Protein AF-A0A516IP81-F1 (afdb_monomer_lite)

Sequence (51 aa):
MDKAHVEALASKHASLHTLIDQEEHRPHPDTDLLARLKKAKLKIKDEMVGH

pLDDT: mean 87.38, std 9.68, range [47.94, 94.0]

InterPro domains:
  IPR007420 Protein of unknown function DUF465 [PF04325] (8-48)
  IPR038444 DUF465 superfamily [G3DSA:6.10.280.50] (1-51)

Radius of gyration: 12.35 Å; chains: 1; bounding box: 25×18×35 Å

Structure (mmCIF, N/CA/C/O backbone):
data_AF-A0A516IP81-F1
#
_entry.id   AF-A0A516IP81-F1
#
loop_
_atom_site.group_PDB
_atom_site.id
_atom_site.type_symbol
_atom_site.label_atom_id
_atom_site.label_alt_id
_atom_site.label_comp_id
_atom_site.label_asym_id
_atom_site.label_entity_id
_atom_site.label_seq_id
_atom_site.pdbx_PDB_ins_code
_atom_site.Cartn_x
_atom_site.Cartn_y
_atom_site.Cartn_z
_atom_site.occupancy
_atom_site.B_iso_or_equiv
_atom_site.auth_seq_id
_atom_site.auth_comp_id
_atom_site.auth_asym_id
_atom_site.auth_atom_id
_atom_site.pdbx_PDB_model_num
ATOM 1 N N . MET A 1 1 ? 12.177 -2.948 -19.135 1.00 52.97 1 MET A N 1
ATOM 2 C CA . MET A 1 1 ? 11.721 -2.399 -17.842 1.00 52.97 1 MET A CA 1
ATOM 3 C C . MET A 1 1 ? 11.443 -0.924 -18.059 1.00 52.97 1 MET A C 1
ATOM 5 O O . MET A 1 1 ? 12.326 -0.093 -17.877 1.00 52.97 1 MET A O 1
A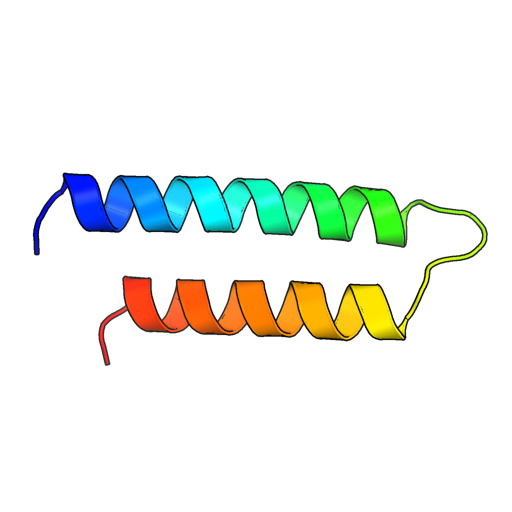TOM 9 N N . ASP A 1 2 ? 10.261 -0.610 -18.576 1.00 65.88 2 ASP A N 1
ATOM 10 C CA . ASP A 1 2 ? 9.848 0.763 -18.849 1.00 65.88 2 ASP A CA 1
ATOM 11 C C . ASP A 1 2 ? 9.781 1.542 -17.535 1.00 65.88 2 ASP A C 1
ATOM 13 O O . ASP A 1 2 ? 9.021 1.194 -16.633 1.00 65.88 2 ASP A O 1
ATOM 17 N N . LYS A 1 3 ? 10.598 2.590 -17.408 1.00 72.50 3 LYS A N 1
ATOM 18 C CA . LYS A 1 3 ? 10.697 3.420 -16.195 1.00 72.50 3 LYS A CA 1
ATOM 19 C C . LYS A 1 3 ? 9.317 3.922 -15.736 1.00 72.50 3 LYS A C 1
ATOM 21 O O . LYS A 1 3 ? 8.982 3.822 -14.561 1.00 72.50 3 LYS A O 1
ATOM 26 N N . ALA A 1 4 ? 8.474 4.287 -16.703 1.00 79.81 4 ALA A N 1
ATOM 27 C CA . ALA A 1 4 ? 7.089 4.699 -16.492 1.00 79.81 4 ALA A CA 1
ATOM 28 C C . ALA A 1 4 ? 6.197 3.604 -15.872 1.00 79.81 4 ALA A C 1
ATOM 30 O O . ALA A 1 4 ? 5.281 3.914 -15.112 1.00 79.81 4 ALA A O 1
ATOM 31 N N . HIS A 1 5 ? 6.451 2.325 -16.166 1.00 81.06 5 HIS A N 1
ATOM 32 C CA . HIS A 1 5 ? 5.692 1.210 -15.597 1.00 81.06 5 HIS A CA 1
ATOM 33 C C . HIS A 1 5 ? 6.011 1.030 -14.110 1.00 81.06 5 HIS A C 1
ATOM 35 O O . HIS A 1 5 ? 5.102 0.934 -13.286 1.00 81.06 5 HIS A O 1
ATOM 41 N N . VAL A 1 6 ? 7.298 1.078 -13.753 1.00 83.69 6 VAL A N 1
ATOM 42 C CA . VAL A 1 6 ? 7.750 1.017 -12.355 1.00 83.69 6 VAL A CA 1
ATOM 43 C C . VAL A 1 6 ? 7.262 2.234 -11.570 1.00 83.69 6 VAL A C 1
ATOM 45 O O . VAL A 1 6 ? 6.785 2.078 -10.451 1.00 83.69 6 VAL A O 1
ATOM 48 N N . GLU A 1 7 ? 7.303 3.436 -12.150 1.00 87.12 7 GLU A N 1
ATOM 49 C CA . GLU A 1 7 ? 6.782 4.653 -11.510 1.00 87.12 7 GLU A CA 1
ATOM 50 C C . GLU A 1 7 ? 5.268 4.576 -11.255 1.00 87.12 7 GLU A C 1
ATOM 52 O O . GLU A 1 7 ? 4.801 4.922 -10.167 1.00 87.12 7 GLU A O 1
ATOM 57 N N . ALA A 1 8 ? 4.493 4.052 -12.211 1.00 88.38 8 ALA A N 1
ATOM 58 C CA . ALA A 1 8 ? 3.059 3.841 -12.034 1.00 88.38 8 ALA A CA 1
ATOM 59 C C . ALA A 1 8 ? 2.754 2.805 -10.936 1.00 88.38 8 ALA A C 1
ATOM 61 O O . ALA A 1 8 ? 1.843 3.009 -10.126 1.00 88.38 8 ALA A O 1
ATOM 62 N N . LEU A 1 9 ? 3.512 1.705 -10.880 1.00 88.88 9 LEU A N 1
ATOM 63 C CA . LEU A 1 9 ? 3.387 0.697 -9.824 1.00 88.88 9 LEU A CA 1
ATOM 64 C C . LEU A 1 9 ? 3.798 1.258 -8.456 1.00 88.88 9 LEU A C 1
ATOM 66 O O . LEU A 1 9 ? 3.081 1.061 -7.476 1.00 88.88 9 LEU A O 1
ATOM 70 N N . ALA A 1 10 ? 4.884 2.028 -8.387 1.00 88.38 10 ALA A N 1
ATOM 71 C CA . ALA A 1 10 ? 5.349 2.670 -7.161 1.00 88.38 10 ALA A CA 1
ATOM 72 C C . ALA A 1 10 ? 4.327 3.682 -6.620 1.00 88.38 10 ALA A C 1
ATOM 74 O O . ALA A 1 10 ? 4.044 3.690 -5.421 1.00 88.38 10 ALA A O 1
ATOM 75 N N . SER A 1 11 ? 3.713 4.483 -7.499 1.00 91.56 11 SER A N 1
ATOM 76 C CA . SER A 1 11 ? 2.639 5.410 -7.129 1.00 91.56 11 SER A CA 1
ATOM 77 C C . SER A 1 11 ? 1.429 4.665 -6.554 1.00 91.56 11 SER A C 1
ATOM 79 O O . SER A 1 11 ? 0.979 4.979 -5.451 1.00 91.56 11 SER A O 1
ATOM 81 N N . LYS A 1 12 ? 0.966 3.596 -7.222 1.00 91.25 12 LYS A N 1
ATOM 82 C CA . LYS A 1 12 ? -0.121 2.744 -6.705 1.00 91.25 12 LYS A CA 1
ATOM 83 C C . LYS A 1 12 ? 0.235 2.100 -5.364 1.00 91.25 12 LYS A C 1
ATOM 85 O O . LYS A 1 12 ? -0.604 2.047 -4.467 1.00 91.25 12 LYS A O 1
ATOM 90 N N . HIS A 1 13 ? 1.470 1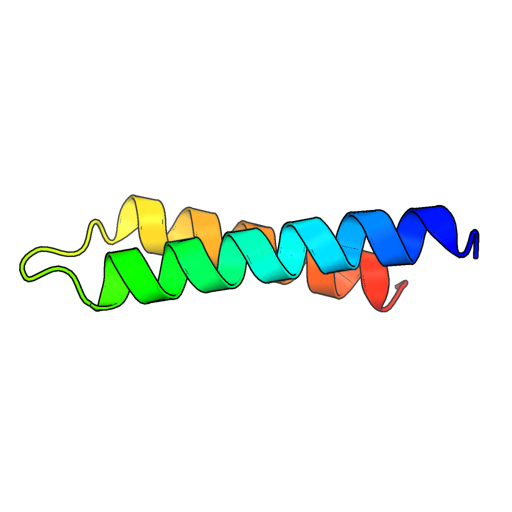.623 -5.208 1.00 92.44 13 HIS A N 1
ATOM 91 C CA . HIS A 1 13 ? 1.955 1.042 -3.959 1.00 92.44 13 HIS A CA 1
ATOM 92 C C . HIS A 1 13 ? 1.941 2.066 -2.814 1.00 92.44 13 HIS A C 1
ATOM 94 O O . HIS A 1 13 ? 1.506 1.737 -1.709 1.00 92.44 13 HIS A O 1
ATOM 100 N N . ALA A 1 14 ? 2.365 3.308 -3.073 1.00 93.12 14 ALA A N 1
ATOM 101 C CA . ALA A 1 14 ? 2.311 4.394 -2.099 1.00 93.12 14 ALA A CA 1
ATOM 102 C C . ALA A 1 14 ? 0.864 4.720 -1.694 1.00 93.12 14 ALA A C 1
ATOM 104 O O . ALA A 1 14 ? 0.571 4.774 -0.502 1.00 93.12 14 ALA A O 1
ATOM 105 N N . SER A 1 15 ? -0.059 4.830 -2.656 1.00 93.69 15 SER A N 1
ATOM 106 C CA . SER A 1 15 ? -1.480 5.059 -2.364 1.00 93.69 15 SER A CA 1
ATOM 107 C C . SER A 1 15 ? -2.089 3.940 -1.515 1.00 93.69 15 SER A C 1
ATOM 109 O O . SER A 1 15 ? -2.760 4.223 -0.526 1.00 93.69 15 SER A O 1
ATOM 111 N N . LEU A 1 16 ? -1.823 2.672 -1.853 1.00 93.06 16 LEU A N 1
ATOM 112 C CA . LEU A 1 16 ? -2.289 1.530 -1.059 1.00 93.06 16 LEU A CA 1
ATOM 113 C C . LEU A 1 16 ? -1.717 1.552 0.357 1.00 93.06 16 LEU A C 1
ATOM 115 O O . LEU A 1 16 ? -2.417 1.194 1.296 1.00 93.06 16 LEU A O 1
ATOM 119 N N . HIS A 1 17 ? -0.464 1.977 0.522 1.00 92.19 17 HIS A N 1
ATOM 120 C CA . HIS A 1 17 ? 0.141 2.093 1.841 1.00 92.19 17 HIS A CA 1
ATOM 121 C C . HIS A 1 17 ? -0.555 3.149 2.699 1.00 92.19 17 HIS A C 1
ATOM 123 O O . HIS A 1 17 ? -0.886 2.859 3.841 1.00 92.19 17 HIS A O 1
ATOM 129 N N . THR A 1 18 ? -0.838 4.324 2.134 1.00 94.00 18 THR A N 1
ATOM 130 C CA . THR A 1 18 ? -1.590 5.379 2.823 1.00 94.00 18 THR A CA 1
ATOM 131 C C . THR A 1 18 ? -3.001 4.925 3.190 1.00 94.00 18 THR A C 1
ATOM 133 O O . THR A 1 18 ? -3.441 5.171 4.303 1.00 94.00 18 THR A O 1
ATOM 136 N N . LEU A 1 19 ? -3.699 4.227 2.289 1.00 91.75 19 LEU A N 1
ATOM 137 C CA . LEU A 1 19 ? -5.031 3.673 2.558 1.00 91.75 19 LEU A CA 1
ATOM 138 C C . LEU A 1 19 ? -5.017 2.652 3.704 1.00 91.75 19 LEU A C 1
ATOM 140 O O . LEU A 1 19 ? -5.906 2.674 4.548 1.00 91.75 19 LEU A O 1
ATOM 144 N N . ILE A 1 20 ? -4.011 1.773 3.741 1.00 92.50 20 ILE A N 1
ATOM 145 C CA . ILE A 1 20 ? -3.833 0.802 4.828 1.00 92.50 20 ILE A CA 1
ATOM 146 C C . ILE A 1 20 ? -3.595 1.529 6.149 1.00 92.50 20 ILE A C 1
ATOM 148 O O . ILE A 1 20 ? -4.287 1.245 7.114 1.00 92.50 20 ILE A O 1
ATOM 152 N N . ASP A 1 21 ? -2.662 2.478 6.172 1.00 93.62 21 ASP A N 1
ATOM 153 C CA . ASP A 1 21 ? -2.298 3.233 7.373 1.00 93.62 21 ASP A CA 1
ATOM 154 C C . ASP A 1 21 ? -3.493 4.016 7.937 1.00 93.62 21 ASP A C 1
ATOM 156 O O . ASP A 1 21 ? -3.799 3.939 9.126 1.00 93.62 21 ASP A O 1
ATOM 160 N N . GLN A 1 22 ? -4.254 4.673 7.057 1.00 93.06 22 GLN A N 1
ATOM 161 C CA . GLN A 1 22 ? -5.489 5.362 7.420 1.00 93.06 22 GLN A CA 1
ATOM 162 C C . GLN A 1 22 ? -6.536 4.416 8.008 1.00 93.06 22 GLN A C 1
ATOM 164 O O . GLN A 1 22 ? -7.188 4.779 8.983 1.00 93.06 22 GLN A O 1
ATOM 169 N N . GLU A 1 23 ? -6.715 3.230 7.423 1.00 91.94 23 GLU A N 1
ATOM 170 C CA . GLU A 1 23 ? -7.678 2.244 7.915 1.00 91.94 23 GLU A CA 1
ATOM 171 C C . GLU A 1 23 ? -7.210 1.609 9.235 1.00 91.94 23 GLU A C 1
ATOM 173 O O . GLU A 1 23 ? -8.020 1.441 10.137 1.00 91.94 23 GLU A O 1
ATOM 178 N N . GLU A 1 24 ? -5.911 1.342 9.413 1.00 90.94 24 GLU A N 1
ATOM 179 C CA . GLU A 1 24 ? -5.341 0.835 10.676 1.00 90.94 24 GLU A CA 1
ATOM 180 C C . GLU A 1 24 ? -5.437 1.851 11.818 1.00 90.94 24 GLU A C 1
ATOM 182 O O . GLU A 1 24 ? -5.599 1.461 12.974 1.00 90.94 24 GLU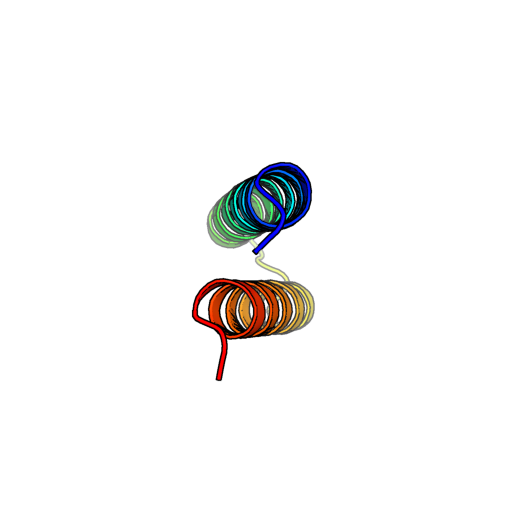 A O 1
ATOM 187 N N . HIS A 1 25 ? -5.388 3.146 11.504 1.00 91.94 25 HIS A N 1
ATOM 188 C CA . HIS A 1 25 ? -5.580 4.222 12.473 1.00 91.94 25 HIS A CA 1
ATOM 189 C C . HIS A 1 25 ? -7.047 4.483 12.838 1.00 91.94 25 HIS A C 1
ATOM 191 O O . HIS A 1 25 ? -7.317 5.270 13.754 1.00 91.94 25 HIS A O 1
ATOM 197 N N . ARG A 1 26 ? -8.016 3.857 12.156 1.00 90.88 26 ARG A N 1
ATOM 198 C CA . ARG A 1 26 ? -9.428 4.020 12.511 1.00 90.88 26 ARG A CA 1
ATOM 199 C C . ARG A 1 26 ? -9.753 3.282 13.811 1.00 90.88 26 ARG A C 1
ATOM 201 O O . ARG A 1 26 ? -9.262 2.183 14.041 1.00 90.88 26 ARG A O 1
ATOM 208 N N . PRO A 1 27 ? -10.650 3.836 14.648 1.00 89.88 27 PRO A N 1
ATOM 209 C CA . PRO A 1 27 ? -11.100 3.175 15.876 1.00 89.88 27 PRO A CA 1
ATOM 210 C C . PRO A 1 27 ? -11.843 1.854 15.612 1.00 89.88 27 PRO A C 1
ATOM 212 O O . PRO A 1 27 ? -11.885 0.985 16.480 1.00 89.88 27 PRO A O 1
ATOM 215 N N . HIS A 1 28 ? -12.404 1.689 14.410 1.00 87.31 28 HIS A N 1
ATOM 216 C CA . HIS A 1 28 ? -13.014 0.452 13.928 1.00 87.31 28 HIS A CA 1
ATOM 217 C C . HIS A 1 28 ? -12.466 0.127 12.534 1.00 87.31 28 HIS A C 1
ATOM 219 O O . HIS A 1 28 ? -13.086 0.518 11.545 1.00 87.31 28 HIS A O 1
ATOM 225 N N . PRO A 1 29 ? -11.296 -0.525 12.449 1.00 89.00 29 PRO A N 1
ATOM 226 C CA . PRO A 1 29 ? -10.701 -0.871 11.168 1.00 89.00 29 PRO A CA 1
ATOM 227 C C . PRO A 1 29 ? -11.538 -1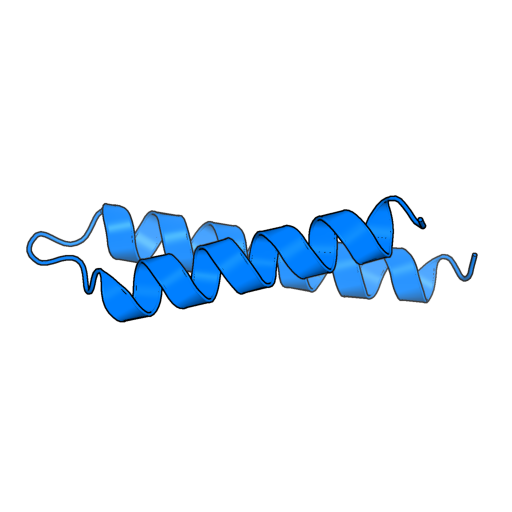.948 10.471 1.00 89.00 29 PRO A C 1
ATOM 229 O O . PRO A 1 29 ? -11.860 -2.980 11.070 1.00 89.00 29 PRO A O 1
ATOM 232 N N . ASP A 1 30 ? -11.854 -1.742 9.194 1.00 92.88 30 ASP A N 1
ATOM 233 C CA . ASP A 1 30 ? -12.431 -2.802 8.365 1.00 92.88 30 ASP A CA 1
ATOM 234 C C . ASP A 1 30 ? -11.336 -3.809 7.996 1.00 92.88 30 ASP A C 1
ATOM 236 O O . ASP A 1 30 ? -10.482 -3.558 7.144 1.00 92.88 30 ASP A O 1
ATOM 240 N N . THR A 1 31 ? -11.350 -4.965 8.660 1.00 90.81 31 THR A N 1
ATOM 241 C CA . THR A 1 31 ? -10.332 -6.007 8.497 1.00 90.81 31 THR A CA 1
ATOM 242 C C . THR A 1 31 ? -10.379 -6.693 7.129 1.00 90.81 31 THR A C 1
ATOM 244 O O . THR A 1 31 ? -9.324 -7.110 6.643 1.00 90.81 31 THR A O 1
ATOM 247 N N . ASP A 1 32 ? -11.544 -6.772 6.471 1.00 93.19 32 ASP A N 1
ATOM 248 C CA . ASP A 1 32 ? -11.665 -7.323 5.112 1.00 93.19 32 ASP A CA 1
ATOM 249 C C . ASP A 1 32 ? -11.056 -6.352 4.099 1.00 93.19 32 ASP A C 1
ATOM 251 O O . ASP A 1 32 ? -10.243 -6.746 3.253 1.00 93.19 32 ASP A O 1
ATOM 255 N N . LEU A 1 33 ? -11.362 -5.058 4.237 1.00 90.62 33 LEU A N 1
ATOM 256 C CA . LEU A 1 33 ? -10.750 -4.003 3.435 1.00 90.62 33 LEU A CA 1
ATOM 257 C C . LEU A 1 33 ? -9.229 -3.982 3.625 1.00 9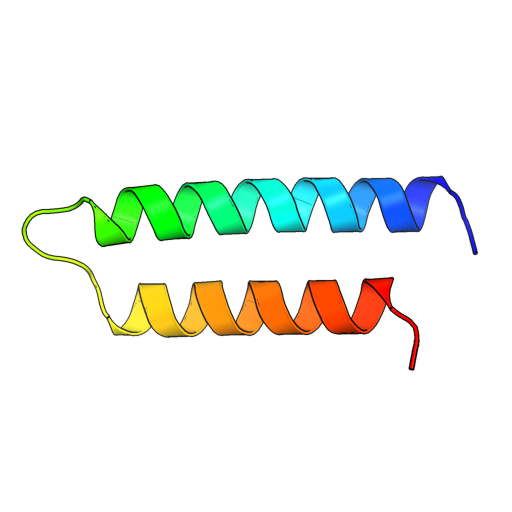0.62 33 LEU A C 1
ATOM 259 O O . LEU A 1 33 ? -8.480 -3.983 2.647 1.00 90.62 33 LEU A O 1
ATOM 263 N N . LEU A 1 34 ? -8.760 -4.047 4.869 1.00 92.56 34 LEU A N 1
ATOM 264 C CA . LEU A 1 34 ? -7.340 -4.093 5.212 1.00 92.56 34 LEU A CA 1
ATOM 265 C C . LEU A 1 34 ? -6.627 -5.292 4.582 1.00 92.56 34 LEU A C 1
ATOM 267 O O . LEU A 1 34 ? -5.547 -5.143 4.002 1.00 92.56 34 LEU A O 1
ATOM 271 N N . ALA A 1 35 ? -7.235 -6.479 4.643 1.00 93.44 35 ALA A N 1
ATOM 272 C CA . ALA A 1 35 ? -6.700 -7.685 4.022 1.00 93.44 35 ALA A CA 1
ATOM 273 C C . ALA A 1 35 ? -6.623 -7.551 2.492 1.00 93.44 35 ALA A C 1
ATOM 275 O O . ALA A 1 35 ? -5.606 -7.910 1.887 1.00 93.44 35 ALA A O 1
ATOM 276 N N . ARG A 1 36 ? -7.655 -6.981 1.855 1.00 93.38 36 ARG A N 1
ATOM 277 C CA . A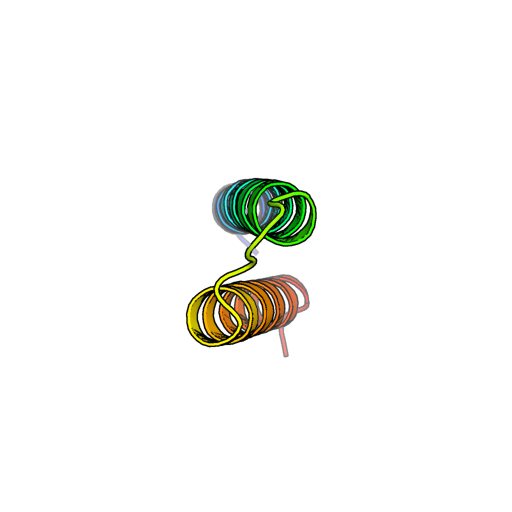RG A 1 36 ? -7.668 -6.703 0.409 1.00 93.38 36 ARG A CA 1
ATOM 278 C C . ARG A 1 36 ? -6.583 -5.709 0.011 1.00 93.38 36 ARG A C 1
ATOM 280 O O . ARG A 1 36 ? -5.846 -5.976 -0.940 1.00 93.38 36 ARG A O 1
ATOM 287 N N . LEU A 1 37 ? -6.449 -4.604 0.743 1.00 92.94 37 LEU A N 1
ATOM 288 C CA . LEU A 1 37 ? -5.443 -3.575 0.485 1.00 92.94 37 LEU A CA 1
ATOM 289 C C . LEU A 1 37 ? -4.022 -4.129 0.659 1.00 92.94 37 LEU A C 1
ATOM 291 O O . LEU A 1 37 ? -3.179 -3.944 -0.219 1.00 92.94 37 LEU A O 1
ATOM 295 N N . LYS A 1 38 ? -3.762 -4.885 1.736 1.00 92.31 38 LYS A N 1
ATOM 296 C CA . LYS A 1 38 ? -2.469 -5.554 1.973 1.00 92.31 38 LYS A CA 1
ATOM 297 C C . LYS A 1 38 ? -2.143 -6.563 0.865 1.00 92.31 38 LYS A C 1
ATOM 299 O O . LYS A 1 38 ? -1.011 -6.592 0.382 1.00 92.31 38 LYS A O 1
ATOM 304 N N . LYS A 1 39 ? -3.129 -7.336 0.394 1.00 93.88 39 LYS A N 1
ATOM 305 C CA . LYS A 1 39 ? -2.962 -8.276 -0.727 1.00 93.88 39 LYS A CA 1
ATOM 306 C C . LYS A 1 39 ? -2.678 -7.561 -2.050 1.00 93.88 39 LYS A C 1
ATOM 308 O O . LYS A 1 39 ? -1.826 -8.016 -2.809 1.00 93.88 39 LYS A O 1
ATOM 313 N N . ALA A 1 40 ? -3.347 -6.442 -2.321 1.00 91.88 40 ALA A N 1
ATOM 314 C CA . ALA A 1 40 ? -3.068 -5.614 -3.493 1.00 91.88 40 ALA A CA 1
ATOM 315 C C . ALA A 1 40 ? -1.653 -5.015 -3.432 1.00 91.88 40 ALA A C 1
ATOM 317 O O . ALA A 1 40 ? -0.914 -5.094 -4.411 1.00 91.88 40 ALA A O 1
ATOM 318 N N . LYS A 1 41 ? -1.233 -4.507 -2.264 1.00 91.75 41 LYS A N 1
ATOM 319 C CA . LYS A 1 41 ? 0.124 -3.986 -2.040 1.00 91.75 41 LYS A CA 1
ATOM 320 C C . LYS A 1 41 ? 1.181 -5.065 -2.293 1.00 91.75 41 LYS A C 1
ATOM 322 O O . LYS A 1 41 ? 2.200 -4.785 -2.918 1.00 91.75 41 LYS A O 1
ATOM 327 N N . LEU A 1 42 ? 0.923 -6.296 -1.843 1.00 92.25 42 LEU A N 1
ATOM 328 C CA . LEU A 1 42 ? 1.809 -7.439 -2.064 1.00 92.25 42 LEU A CA 1
ATOM 329 C C . LEU A 1 42 ? 1.949 -7.783 -3.552 1.00 92.25 42 LEU A C 1
ATOM 331 O O . LEU A 1 42 ? 3.073 -7.959 -4.001 1.00 92.25 42 LEU A O 1
ATOM 335 N N . LYS A 1 43 ? 0.844 -7.815 -4.311 1.00 90.62 43 LYS A N 1
ATOM 336 C CA . LYS A 1 43 ? 0.873 -8.060 -5.765 1.00 90.62 43 LYS A CA 1
ATOM 337 C C . LYS A 1 43 ? 1.695 -7.016 -6.512 1.00 90.62 43 LYS A C 1
ATOM 339 O O . LYS A 1 43 ? 2.581 -7.379 -7.265 1.00 90.62 43 LYS A O 1
ATOM 344 N N . ILE A 1 44 ? 1.467 -5.733 -6.228 1.00 89.38 44 ILE A N 1
ATOM 345 C CA . ILE A 1 44 ? 2.214 -4.648 -6.878 1.00 89.38 44 ILE A CA 1
ATOM 346 C C . ILE A 1 44 ? 3.702 -4.727 -6.531 1.00 89.38 44 ILE A C 1
ATOM 348 O O . ILE A 1 44 ? 4.548 -4.487 -7.384 1.00 89.38 44 ILE A O 1
ATOM 352 N N . LYS A 1 45 ? 4.039 -5.082 -5.285 1.00 87.38 45 LYS A N 1
ATOM 353 C CA . LYS A 1 45 ? 5.430 -5.321 -4.889 1.00 87.38 45 LYS A CA 1
ATOM 354 C C . LYS A 1 45 ? 6.056 -6.468 -5.688 1.00 87.38 45 LYS A C 1
ATOM 356 O O . LYS A 1 45 ? 7.198 -6.333 -6.103 1.00 87.38 45 LYS A O 1
ATOM 361 N N . ASP A 1 46 ? 5.319 -7.551 -5.904 1.00 88.44 46 ASP A N 1
ATOM 362 C CA . ASP A 1 46 ? 5.755 -8.704 -6.701 1.00 88.44 46 ASP A CA 1
ATOM 363 C C . ASP A 1 46 ? 5.969 -8.322 -8.178 1.00 88.44 46 ASP A C 1
ATOM 365 O O . ASP A 1 46 ? 7.040 -8.555 -8.731 1.00 88.44 46 ASP A O 1
ATOM 369 N N . GLU A 1 47 ? 5.012 -7.596 -8.768 1.00 85.69 47 GLU A N 1
ATOM 370 C CA . GLU A 1 47 ? 5.093 -7.057 -10.134 1.00 85.69 47 GLU A CA 1
ATOM 371 C C . GLU A 1 47 ? 6.273 -6.083 -10.312 1.00 85.69 47 GLU A C 1
ATOM 373 O O . GLU A 1 47 ? 6.921 -6.078 -11.355 1.00 85.69 47 GLU A O 1
ATOM 378 N N . MET A 1 48 ? 6.587 -5.271 -9.293 1.00 82.12 48 MET A N 1
ATOM 379 C CA . MET A 1 48 ? 7.755 -4.377 -9.306 1.00 82.12 48 MET A CA 1
ATOM 380 C C . MET A 1 48 ? 9.083 -5.124 -9.174 1.00 82.12 48 MET A C 1
ATOM 382 O O . MET A 1 48 ? 10.082 -4.686 -9.742 1.00 82.12 48 MET A O 1
ATOM 386 N N . VAL A 1 49 ? 9.116 -6.199 -8.382 1.00 82.88 49 VAL A N 1
ATOM 387 C CA . VAL A 1 49 ? 10.322 -7.012 -8.166 1.00 82.88 49 VAL A CA 1
ATOM 388 C C . VAL A 1 49 ? 10.590 -7.927 -9.364 1.00 82.88 49 VAL A C 1
ATOM 390 O O . VAL A 1 49 ? 11.746 -8.266 -9.602 1.00 82.88 49 VAL A O 1
ATOM 393 N N . GLY A 1 50 ? 9.571 -8.221 -10.176 1.00 67.25 50 GLY A N 1
ATOM 394 C CA . GLY A 1 50 ? 9.732 -8.849 -11.484 1.00 67.25 50 GLY A CA 1
ATOM 395 C C . GLY A 1 50 ? 10.171 -10.304 -11.376 1.00 67.25 50 GLY A C 1
ATOM 396 O O . GLY A 1 50 ? 11.284 -10.643 -11.777 1.00 67.25 50 GLY A O 1
ATOM 397 N N . HIS A 1 51 ? 9.295 -11.143 -10.824 1.00 47.94 51 HIS A N 1
ATOM 398 C CA . HIS A 1 51 ? 9.422 -12.594 -10.928 1.00 47.94 51 HIS A CA 1
ATOM 399 C C . HIS A 1 51 ? 8.800 -13.125 -12.227 1.00 47.94 51 HIS A C 1
ATOM 401 O O . HIS A 1 51 ? 7.826 -12.507 -12.717 1.00 47.94 51 HIS A O 1
#

Foldseek 3Di:
DPPVVLVVLVVLLVVLVVVLVVLVPDPDRPVVVNVVSVVSNVVSVPVNVPD

Organism: NCBI:txid2594473

Secondary structure (DSSP, 8-state):
--HHHHHHHHHHHHHHHHHHHHHHTSSS--HHHHHHHHHHHHHHHHHHHT-